Protein AF-A0A8J6YAL8-F1 (afdb_monomer_lite)

pLDDT: mean 87.25, std 8.29, range [51.16, 97.12]

Foldseek 3Di:
DDDDDPVNVVVVVVVVVVVVVVVVVCVCVVCVVVVVLVVVLVVLQVVCCVVVNDPVPDDDDSVVSVVSSVVPPDDWDADPVPRDTDPVDDRD

Sequence (92 aa):
MRQYSNAYVVGFATAVCLVCSIVVSTAAVALRDRQDRNKVLDRQTQVLVVAGLLEEGQKTSPENVEHLFGENIRIRVVNLETGEYDDSVDAA

Structure (mmCIF, N/CA/C/O backbone):
data_AF-A0A8J6YAL8-F1
#
_entry.id   AF-A0A8J6YAL8-F1
#
loop_
_atom_site.group_PDB
_atom_site.id
_atom_site.type_symbol
_atom_site.label_atom_id
_atom_site.label_alt_id
_atom_site.label_comp_id
_atom_site.label_asym_id
_atom_site.label_entity_id
_atom_site.label_seq_id
_atom_site.pdbx_PDB_ins_code
_atom_site.Cartn_x
_atom_site.Cartn_y
_atom_site.Cartn_z
_atom_site.occupancy
_atom_site.B_iso_or_equiv
_atom_site.auth_seq_id
_atom_site.auth_comp_id
_atom_site.auth_asym_id
_atom_site.auth_atom_id
_atom_site.pdbx_PDB_model_num
ATOM 1 N N . MET A 1 1 ? 19.229 14.794 -43.761 1.00 51.16 1 MET A N 1
ATOM 2 C CA . MET A 1 1 ? 18.128 14.244 -42.940 1.00 51.16 1 MET A CA 1
ATOM 3 C C . MET A 1 1 ? 18.063 12.743 -43.185 1.00 51.16 1 MET A C 1
ATOM 5 O O . MET A 1 1 ? 17.803 12.353 -44.314 1.00 51.16 1 MET A O 1
ATOM 9 N N . ARG A 1 2 ? 18.400 11.901 -42.197 1.00 64.44 2 ARG A N 1
ATOM 10 C CA . ARG A 1 2 ? 18.278 10.437 -42.324 1.00 64.44 2 ARG A CA 1
ATOM 11 C C . ARG A 1 2 ? 16.788 10.083 -42.311 1.00 64.44 2 ARG A C 1
ATOM 13 O O . ARG A 1 2 ? 16.155 10.204 -41.270 1.00 64.44 2 ARG A O 1
ATOM 20 N N . GLN A 1 3 ? 16.227 9.710 -43.459 1.00 71.12 3 GLN A N 1
ATOM 21 C CA . GLN A 1 3 ? 14.886 9.130 -43.523 1.00 71.12 3 GLN A CA 1
ATOM 22 C C . GLN A 1 3 ? 14.982 7.695 -43.000 1.00 71.12 3 GLN A C 1
ATOM 24 O O . GLN A 1 3 ? 15.511 6.814 -43.674 1.00 71.12 3 GLN A O 1
ATOM 29 N N . TYR A 1 4 ? 14.550 7.471 -41.760 1.00 71.75 4 TYR A N 1
ATOM 30 C CA . TYR A 1 4 ? 14.399 6.121 -41.230 1.00 71.75 4 TYR A CA 1
ATOM 31 C C . TYR A 1 4 ? 13.229 5.446 -41.949 1.00 71.75 4 TYR A C 1
ATOM 33 O O . TYR A 1 4 ? 12.159 6.034 -42.085 1.00 71.75 4 TYR A O 1
ATOM 41 N N . SER A 1 5 ? 13.441 4.226 -42.440 1.00 84.50 5 SER A N 1
ATOM 42 C CA . SER A 1 5 ? 12.390 3.451 -43.104 1.00 84.50 5 SER A CA 1
ATOM 43 C C . SER A 1 5 ? 11.229 3.183 -42.138 1.00 84.50 5 SER A C 1
ATOM 45 O O . SER A 1 5 ? 11.462 2.885 -40.967 1.00 84.50 5 SER A O 1
ATOM 47 N N . ASN A 1 6 ? 9.980 3.230 -42.612 1.00 87.88 6 ASN A N 1
ATOM 48 C CA . ASN A 1 6 ? 8.795 2.962 -41.783 1.00 87.88 6 ASN A CA 1
ATOM 49 C C . ASN A 1 6 ? 8.879 1.596 -41.071 1.00 87.88 6 ASN A C 1
ATOM 51 O O . ASN A 1 6 ? 8.459 1.467 -39.924 1.00 87.88 6 ASN A O 1
ATOM 55 N N . ALA A 1 7 ? 9.501 0.596 -41.709 1.00 86.62 7 ALA A N 1
ATOM 56 C CA . ALA A 1 7 ? 9.753 -0.714 -41.105 1.00 86.62 7 ALA A CA 1
ATOM 57 C C . ALA A 1 7 ? 10.704 -0.648 -39.895 1.00 86.62 7 ALA A C 1
ATOM 59 O O . ALA A 1 7 ? 10.500 -1.355 -38.910 1.00 86.62 7 ALA A O 1
A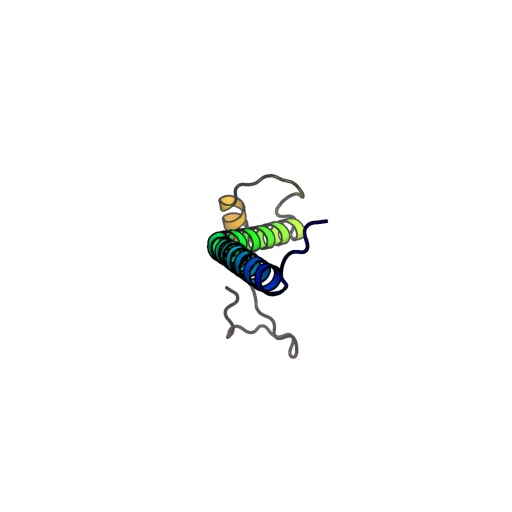TOM 60 N N . TYR A 1 8 ? 11.712 0.231 -39.937 1.00 90.44 8 TYR A N 1
ATOM 61 C CA . TYR A 1 8 ? 12.605 0.465 -38.801 1.00 90.44 8 TYR A CA 1
ATOM 62 C C . TYR A 1 8 ? 11.846 1.084 -37.624 1.00 90.44 8 TYR A C 1
ATOM 64 O O . TYR A 1 8 ? 12.016 0.644 -36.491 1.00 90.44 8 TYR A O 1
ATOM 72 N N . VAL A 1 9 ? 10.973 2.062 -37.891 1.00 92.69 9 VAL A N 1
ATOM 73 C CA . VAL A 1 9 ? 10.176 2.733 -36.851 1.00 92.69 9 VAL A CA 1
ATOM 74 C C . VAL A 1 9 ? 9.242 1.747 -36.151 1.00 92.69 9 VAL A C 1
ATOM 76 O O . VAL A 1 9 ? 9.205 1.718 -34.923 1.00 92.69 9 VAL A O 1
ATOM 79 N N . VAL A 1 10 ? 8.536 0.906 -36.913 1.00 94.00 10 VAL A N 1
ATOM 80 C CA . VAL A 1 10 ? 7.637 -0.112 -36.348 1.00 94.00 10 VAL A CA 1
ATOM 81 C C . VAL A 1 10 ? 8.417 -1.120 -35.502 1.00 94.00 10 VAL A C 1
ATOM 83 O O . VAL A 1 10 ? 8.052 -1.353 -34.353 1.00 94.00 10 VAL A O 1
ATOM 86 N N . GLY A 1 11 ? 9.526 -1.662 -36.016 1.00 95.00 11 GLY A N 1
ATOM 87 C CA . GLY A 1 11 ? 10.344 -2.622 -35.2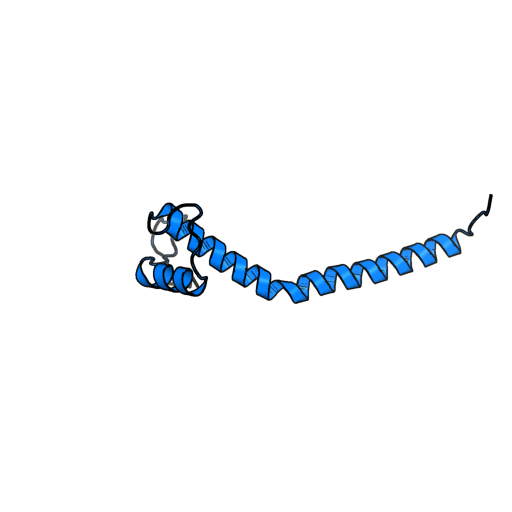68 1.00 95.00 11 GLY A CA 1
ATOM 88 C C . GLY A 1 11 ? 10.941 -2.035 -33.984 1.00 95.00 11 GLY A C 1
ATOM 89 O O . GLY A 1 11 ? 10.910 -2.679 -32.935 1.00 95.00 11 GLY A O 1
ATOM 90 N N . PHE A 1 12 ? 11.429 -0.792 -34.043 1.00 95.44 12 PHE A N 1
ATOM 91 C CA . PHE A 1 12 ? 11.956 -0.086 -32.877 1.00 95.44 12 PHE A CA 1
ATOM 92 C C . PHE A 1 12 ? 10.873 0.148 -31.817 1.00 95.44 12 PHE A C 1
ATOM 94 O O . PHE A 1 12 ? 11.082 -0.169 -30.647 1.00 95.44 12 PHE A O 1
ATOM 101 N N . ALA A 1 13 ? 9.703 0.649 -32.223 1.00 95.00 13 ALA A N 1
ATOM 102 C CA . ALA A 1 13 ? 8.592 0.897 -31.311 1.00 95.00 13 ALA A CA 1
ATOM 103 C C . ALA A 1 13 ? 8.135 -0.394 -30.616 1.00 95.00 13 ALA A C 1
ATOM 105 O O . ALA A 1 13 ? 8.005 -0.412 -29.394 1.00 95.00 13 ALA A O 1
ATOM 106 N N . THR A 1 14 ? 7.972 -1.495 -31.359 1.00 95.69 14 THR A N 1
ATOM 107 C CA . THR A 1 14 ? 7.594 -2.790 -30.776 1.00 95.69 14 THR A CA 1
ATOM 108 C C . THR A 1 14 ? 8.624 -3.280 -29.760 1.00 95.69 14 THR A C 1
ATOM 110 O O . THR A 1 14 ? 8.240 -3.721 -28.678 1.00 95.69 14 THR A O 1
ATOM 113 N N . ALA A 1 15 ? 9.920 -3.166 -30.058 1.00 96.44 15 ALA A N 1
ATOM 114 C CA . ALA A 1 15 ? 10.973 -3.582 -29.135 1.00 96.44 15 ALA A CA 1
ATOM 115 C C . ALA A 1 15 ? 10.944 -2.776 -27.825 1.00 96.44 15 ALA A C 1
ATOM 117 O O . ALA A 1 15 ? 10.978 -3.359 -26.741 1.00 96.44 15 ALA A O 1
ATOM 118 N N . VAL A 1 16 ? 10.816 -1.448 -27.914 1.00 96.88 16 VAL A N 1
ATOM 119 C CA . VAL A 1 16 ? 10.725 -0.577 -26.733 1.00 96.88 16 VAL A CA 1
ATOM 120 C C . VAL A 1 16 ? 9.469 -0.892 -25.921 1.00 96.88 16 VAL A C 1
ATOM 122 O O . VAL A 1 16 ? 9.561 -1.083 -24.710 1.00 96.88 16 VAL A O 1
ATOM 125 N N . CYS A 1 17 ? 8.309 -1.022 -26.571 1.00 95.88 17 CYS A N 1
ATOM 126 C CA . CYS A 1 17 ? 7.056 -1.354 -25.894 1.00 95.88 17 CYS A CA 1
ATOM 127 C C . CYS A 1 17 ? 7.135 -2.694 -25.155 1.00 95.88 17 CYS A C 1
ATOM 129 O O . CYS A 1 17 ? 6.693 -2.783 -24.008 1.00 95.88 17 CYS A O 1
ATOM 131 N N . LEU A 1 18 ? 7.731 -3.719 -25.771 1.00 96.44 18 LEU A N 1
ATOM 132 C CA . LEU A 1 18 ? 7.901 -5.025 -25.137 1.00 96.44 18 LEU A CA 1
ATOM 133 C C . LEU A 1 18 ? 8.784 -4.929 -23.892 1.00 96.44 18 LEU A C 1
ATOM 135 O O . LEU A 1 18 ? 8.363 -5.362 -22.820 1.00 96.44 18 LEU A O 1
ATOM 139 N N . VAL A 1 19 ? 9.954 -4.297 -23.994 1.00 97.12 19 VAL A N 1
ATOM 140 C CA . VAL A 1 19 ? 10.864 -4.133 -22.850 1.00 97.12 19 VAL A CA 1
ATOM 141 C C . VAL A 1 19 ? 10.194 -3.349 -21.722 1.00 97.12 19 VAL A C 1
ATOM 143 O O . VAL A 1 19 ? 10.201 -3.795 -20.574 1.00 97.12 19 VAL A O 1
ATOM 146 N N . CYS A 1 20 ? 9.555 -2.220 -22.034 1.00 94.81 20 CYS A N 1
ATOM 147 C CA . CYS A 1 20 ? 8.863 -1.409 -21.035 1.00 94.81 20 CYS A CA 1
ATOM 148 C C . CYS A 1 20 ? 7.730 -2.186 -20.344 1.00 94.81 20 CYS A C 1
ATOM 150 O O . CYS A 1 20 ? 7.599 -2.104 -19.124 1.00 94.81 20 CYS A O 1
ATOM 152 N N . SER A 1 21 ? 6.945 -2.973 -21.089 1.00 95.88 21 SER A N 1
ATOM 153 C CA . SER A 1 21 ? 5.844 -3.765 -20.518 1.00 95.88 21 SER A CA 1
ATOM 154 C C . SER A 1 21 ? 6.330 -4.833 -19.532 1.00 95.88 21 SER A C 1
ATOM 156 O O . SER A 1 21 ? 5.734 -5.010 -18.467 1.00 95.88 21 SER A O 1
ATOM 158 N N . ILE A 1 22 ? 7.451 -5.496 -19.837 1.00 95.50 22 ILE A N 1
ATOM 159 C CA . ILE A 1 22 ? 8.064 -6.496 -18.957 1.00 95.50 22 ILE A CA 1
ATOM 160 C C . ILE A 1 22 ? 8.562 -5.829 -17.674 1.00 95.50 22 ILE A C 1
ATOM 162 O O . ILE A 1 22 ? 8.276 -6.314 -16.581 1.00 95.50 22 ILE A O 1
ATOM 166 N N . VAL A 1 23 ? 9.259 -4.694 -17.779 1.00 95.50 23 VAL A N 1
ATOM 167 C CA . VAL A 1 23 ? 9.805 -3.985 -16.608 1.00 95.50 23 VAL A CA 1
ATOM 168 C C . VAL A 1 23 ? 8.692 -3.488 -15.681 1.00 95.50 23 VAL A C 1
ATOM 170 O O . VAL A 1 23 ? 8.752 -3.701 -14.473 1.00 95.50 23 VAL A O 1
ATOM 173 N N . VAL A 1 24 ? 7.647 -2.860 -16.229 1.00 93.19 24 VAL A N 1
ATOM 174 C CA . VAL A 1 24 ? 6.538 -2.330 -15.418 1.00 93.19 24 VAL A CA 1
ATOM 175 C C . VAL A 1 24 ? 5.743 -3.460 -14.761 1.00 93.19 24 VAL A C 1
ATOM 177 O O . VAL A 1 24 ? 5.445 -3.384 -13.569 1.00 93.19 24 VAL A O 1
ATOM 180 N N . SER A 1 25 ? 5.431 -4.528 -15.502 1.00 94.12 25 SER A N 1
ATOM 181 C CA . SER A 1 25 ? 4.680 -5.663 -14.948 1.00 94.12 25 SER A CA 1
ATOM 182 C C . SER A 1 25 ? 5.460 -6.405 -13.859 1.00 94.12 25 SER A C 1
ATOM 184 O O . SER A 1 25 ? 4.895 -6.717 -12.811 1.00 94.12 25 SER A O 1
ATOM 186 N N . THR A 1 26 ? 6.763 -6.630 -14.049 1.00 93.69 26 THR A N 1
ATOM 187 C CA . THR A 1 26 ? 7.608 -7.281 -13.032 1.00 93.69 26 THR A CA 1
ATOM 188 C C . THR A 1 26 ? 7.739 -6.443 -11.765 1.00 93.69 26 THR A C 1
ATOM 190 O O . THR A 1 26 ? 7.571 -6.984 -10.673 1.00 93.69 26 THR A O 1
ATOM 193 N N . ALA A 1 27 ? 7.961 -5.130 -11.881 1.00 90.44 27 ALA A N 1
ATOM 194 C CA . ALA A 1 27 ? 8.003 -4.236 -10.723 1.00 90.44 27 ALA A CA 1
ATOM 195 C C . ALA A 1 27 ? 6.679 -4.243 -9.938 1.00 90.44 27 ALA A C 1
ATOM 197 O O . ALA A 1 27 ? 6.689 -4.302 -8.708 1.00 90.44 27 ALA A O 1
ATOM 198 N N . ALA A 1 28 ? 5.542 -4.235 -10.640 1.00 88.06 28 ALA A N 1
ATOM 199 C CA . ALA A 1 28 ? 4.224 -4.258 -10.013 1.00 88.06 28 ALA A CA 1
ATOM 200 C C . ALA A 1 28 ? 3.988 -5.531 -9.186 1.00 88.06 28 ALA A C 1
ATOM 202 O O . ALA A 1 28 ? 3.485 -5.444 -8.070 1.00 88.06 28 ALA A O 1
ATOM 203 N N . VAL A 1 29 ? 4.374 -6.703 -9.700 1.00 89.31 29 VAL A N 1
ATOM 204 C CA . VAL A 1 29 ? 4.176 -7.979 -8.994 1.00 89.31 29 VAL A CA 1
ATOM 205 C C . VAL A 1 29 ? 5.191 -8.155 -7.864 1.00 89.31 29 VAL A C 1
ATOM 207 O O . VAL A 1 29 ? 4.803 -8.498 -6.753 1.00 89.31 29 VAL A O 1
ATOM 210 N N . ALA A 1 30 ? 6.473 -7.865 -8.102 1.00 91.12 30 ALA A N 1
ATOM 211 C CA . ALA A 1 30 ? 7.531 -8.084 -7.113 1.00 91.12 30 ALA A CA 1
ATOM 212 C C . ALA A 1 30 ? 7.382 -7.211 -5.854 1.00 91.12 30 ALA A C 1
ATOM 214 O O . ALA A 1 30 ? 7.797 -7.609 -4.766 1.00 91.12 30 ALA A O 1
ATOM 215 N N . LEU A 1 31 ? 6.809 -6.010 -5.988 1.00 90.62 31 LEU A N 1
ATOM 216 C CA . LEU A 1 31 ? 6.584 -5.109 -4.856 1.00 90.62 31 LEU A CA 1
ATOM 217 C C . LEU A 1 31 ? 5.187 -5.250 -4.244 1.00 90.62 31 LEU A C 1
ATOM 219 O O . LEU A 1 31 ? 4.945 -4.639 -3.201 1.00 90.62 31 LEU A O 1
ATOM 223 N N . ARG A 1 32 ? 4.282 -6.026 -4.852 1.00 88.75 32 ARG A N 1
ATOM 224 C CA . ARG A 1 32 ? 2.878 -6.115 -4.433 1.00 88.75 32 ARG A CA 1
ATOM 225 C C . ARG A 1 32 ? 2.741 -6.504 -2.967 1.00 88.75 32 ARG A C 1
ATOM 227 O O . ARG A 1 32 ? 2.132 -5.761 -2.207 1.00 88.75 32 ARG A O 1
ATOM 234 N N . ASP A 1 33 ? 3.404 -7.580 -2.552 1.00 89.00 33 ASP A N 1
ATOM 235 C CA . ASP A 1 33 ? 3.305 -8.084 -1.177 1.00 89.00 33 ASP A CA 1
ATOM 236 C C . ASP A 1 33 ? 3.783 -7.051 -0.147 1.00 89.00 33 ASP A C 1
ATOM 238 O O . ASP A 1 33 ? 3.189 -6.880 0.917 1.00 89.00 33 ASP A O 1
ATOM 242 N N . ARG A 1 34 ? 4.849 -6.306 -0.471 1.00 89.44 34 ARG A N 1
ATOM 243 C CA . ARG A 1 34 ? 5.350 -5.231 0.398 1.00 89.44 34 ARG A CA 1
ATOM 244 C C . ARG A 1 34 ? 4.393 -4.048 0.454 1.00 89.44 34 ARG A C 1
ATOM 246 O O . ARG A 1 34 ? 4.191 -3.485 1.526 1.00 89.44 34 ARG A O 1
ATOM 253 N N . GLN A 1 35 ? 3.815 -3.668 -0.680 1.00 87.25 35 GLN A N 1
ATOM 254 C CA . GLN A 1 35 ? 2.826 -2.597 -0.731 1.00 87.25 35 GLN A CA 1
ATOM 255 C C . GLN A 1 35 ? 1.571 -2.969 0.056 1.00 87.25 35 GLN A C 1
ATOM 257 O O . GLN A 1 35 ? 1.064 -2.134 0.793 1.00 87.25 35 GLN A O 1
ATOM 262 N N . ASP A 1 36 ? 1.090 -4.204 -0.065 1.00 91.31 36 ASP A N 1
ATOM 263 C CA . ASP A 1 36 ? -0.125 -4.651 0.613 1.00 91.31 36 ASP A CA 1
ATOM 264 C C . ASP A 1 36 ? 0.075 -4.713 2.134 1.00 91.31 36 ASP A C 1
ATOM 266 O O . ASP A 1 36 ? -0.752 -4.181 2.873 1.00 91.31 36 ASP A O 1
ATOM 270 N N . ARG A 1 37 ? 1.230 -5.195 2.610 1.00 89.25 37 ARG A N 1
ATOM 271 C CA . ARG A 1 37 ? 1.593 -5.109 4.037 1.00 89.25 37 ARG A CA 1
ATOM 272 C C . ARG A 1 37 ? 1.669 -3.671 4.548 1.00 89.25 37 ARG A C 1
ATOM 274 O O . ARG A 1 37 ? 1.105 -3.361 5.592 1.00 89.25 37 ARG A O 1
ATOM 281 N N . ASN A 1 38 ? 2.326 -2.781 3.806 1.00 89.69 38 ASN A N 1
ATOM 282 C CA . ASN A 1 38 ? 2.434 -1.378 4.208 1.00 89.69 38 ASN A CA 1
ATOM 283 C C . ASN A 1 38 ? 1.069 -0.675 4.215 1.00 89.69 38 ASN A C 1
ATOM 285 O O . ASN A 1 38 ? 0.830 0.150 5.087 1.00 89.69 38 ASN A O 1
ATOM 289 N N . LYS A 1 39 ? 0.159 -1.017 3.291 1.00 90.69 39 LYS A N 1
ATOM 290 C CA . LYS A 1 39 ? -1.220 -0.499 3.290 1.00 90.69 39 LYS A CA 1
ATOM 291 C C . LYS A 1 39 ? -1.995 -0.945 4.528 1.00 90.69 39 LYS A C 1
ATOM 293 O O . LYS A 1 39 ? -2.759 -0.154 5.067 1.00 90.69 39 LYS A O 1
ATOM 298 N N . VAL A 1 40 ? -1.837 -2.197 4.961 1.00 90.81 40 VAL A N 1
ATOM 299 C CA . VAL A 1 40 ? -2.492 -2.696 6.183 1.00 90.81 40 VAL A CA 1
ATOM 300 C C . VAL A 1 40 ? -1.963 -1.956 7.409 1.00 90.81 40 VAL A C 1
ATOM 302 O O . VAL A 1 40 ? -2.758 -1.426 8.179 1.00 90.81 40 VAL A O 1
ATOM 305 N N . LEU A 1 41 ? -0.640 -1.841 7.537 1.00 90.81 41 LEU A N 1
ATOM 306 C CA . LEU A 1 41 ? -0.001 -1.103 8.629 1.00 90.81 41 LEU A CA 1
ATOM 307 C C . LEU A 1 41 ? -0.423 0.368 8.668 1.00 90.81 41 LEU A C 1
ATOM 309 O O . LEU A 1 41 ? -0.715 0.899 9.737 1.00 90.81 41 LEU A O 1
ATOM 313 N N . ASP A 1 42 ? -0.491 1.022 7.509 1.00 90.94 42 ASP A N 1
ATOM 314 C CA . ASP A 1 42 ? -0.950 2.406 7.396 1.00 90.94 42 ASP A CA 1
ATOM 315 C C . ASP A 1 42 ? -2.404 2.547 7.867 1.00 90.94 42 ASP A C 1
ATOM 317 O O . ASP A 1 42 ? -2.701 3.379 8.720 1.00 90.94 42 ASP A O 1
ATOM 321 N N . ARG A 1 43 ? -3.303 1.658 7.420 1.00 90.69 43 ARG A N 1
ATOM 322 C CA . ARG A 1 43 ? -4.700 1.643 7.885 1.00 90.69 43 ARG A CA 1
ATOM 323 C C . ARG A 1 43 ? -4.801 1.463 9.396 1.00 90.69 43 ARG A C 1
ATOM 325 O O . ARG A 1 43 ? -5.536 2.206 10.037 1.00 90.69 43 ARG A O 1
ATOM 332 N N . GLN A 1 44 ? -4.073 0.505 9.966 1.00 91.31 44 GLN A N 1
ATOM 333 C CA . GLN A 1 44 ? -4.073 0.266 11.411 1.00 91.31 44 GLN A CA 1
ATOM 334 C C . GLN A 1 44 ? -3.537 1.478 12.179 1.00 91.31 44 GLN A C 1
ATOM 336 O O . GLN A 1 44 ? -4.156 1.904 13.150 1.00 91.31 44 GLN A O 1
ATOM 341 N N . THR A 1 45 ? -2.448 2.084 11.699 1.00 90.50 45 THR A N 1
ATOM 342 C CA . THR A 1 45 ? -1.875 3.309 12.275 1.00 90.50 45 THR A CA 1
ATOM 343 C C . THR A 1 45 ? -2.907 4.430 12.284 1.00 90.50 45 THR A C 1
ATOM 345 O O . THR A 1 45 ? -3.141 5.036 13.324 1.00 90.50 45 THR A O 1
ATOM 348 N N . GLN A 1 46 ? -3.583 4.667 11.160 1.00 90.81 46 GLN A N 1
ATOM 349 C CA . GLN A 1 46 ? -4.572 5.737 11.060 1.00 90.81 46 GLN A CA 1
ATOM 350 C C . GLN A 1 46 ? -5.805 5.484 11.929 1.00 90.81 46 GLN A C 1
ATOM 352 O O . GLN A 1 46 ? -6.322 6.419 12.536 1.00 90.81 46 GLN A O 1
ATOM 357 N N . VAL A 1 47 ? -6.252 4.232 12.058 1.00 90.88 47 VAL A N 1
ATOM 358 C CA . VAL A 1 47 ? -7.321 3.883 13.006 1.00 90.88 47 VAL A CA 1
ATOM 359 C C . VAL A 1 47 ? -6.894 4.187 14.444 1.00 90.88 47 VAL A C 1
ATOM 361 O O . VAL A 1 47 ? -7.676 4.775 15.187 1.00 90.88 47 VAL A O 1
ATOM 364 N N . LEU A 1 48 ? -5.659 3.847 14.833 1.00 89.81 48 LEU A N 1
ATOM 365 C CA . LEU A 1 48 ? -5.132 4.158 16.167 1.00 89.81 48 LEU A CA 1
ATOM 366 C C . LEU A 1 48 ? -5.016 5.667 16.408 1.00 89.81 48 LEU A C 1
ATOM 368 O O . LEU A 1 48 ? -5.366 6.130 17.492 1.00 89.81 48 LEU A O 1
ATOM 372 N N . VAL A 1 49 ? -4.580 6.434 15.406 1.00 91.19 49 VAL A N 1
ATOM 373 C CA . VAL A 1 49 ? -4.496 7.900 15.481 1.00 91.19 49 VAL A CA 1
ATOM 374 C C . VAL A 1 49 ? -5.877 8.515 15.704 1.00 91.19 49 VAL A C 1
ATOM 376 O O . VAL A 1 49 ? -6.067 9.288 16.639 1.00 91.19 49 VAL A O 1
ATOM 379 N N . VAL A 1 50 ? -6.872 8.125 14.902 1.00 89.88 50 VAL A N 1
ATOM 380 C CA . VAL A 1 50 ? -8.248 8.640 15.030 1.00 89.88 50 VAL A CA 1
ATOM 381 C C . VAL A 1 50 ? -8.897 8.204 16.348 1.00 89.88 50 VAL A C 1
ATOM 383 O O . VAL A 1 50 ? -9.676 8.958 16.928 1.00 89.88 50 VAL A O 1
ATOM 386 N N . ALA A 1 51 ? -8.558 7.017 16.855 1.00 88.88 51 ALA A N 1
ATOM 387 C CA . ALA A 1 51 ? -8.993 6.546 18.169 1.00 88.88 51 ALA A CA 1
ATOM 388 C C . ALA A 1 51 ? -8.278 7.250 19.344 1.00 88.88 51 ALA A C 1
ATOM 390 O O . ALA A 1 51 ? -8.636 7.010 20.496 1.00 88.88 51 ALA A O 1
ATOM 391 N N . GLY A 1 52 ? -7.277 8.101 19.079 1.00 88.19 52 GLY A N 1
ATOM 392 C CA . GLY A 1 52 ? -6.476 8.779 20.103 1.00 88.19 52 GLY A CA 1
ATOM 393 C C . GLY A 1 52 ? -5.487 7.862 20.830 1.00 88.19 52 GLY A C 1
ATOM 394 O O . GLY A 1 52 ? -4.998 8.211 21.901 1.00 88.19 52 GLY A O 1
ATOM 395 N N . LEU A 1 53 ? -5.207 6.683 20.268 1.00 86.44 53 LEU A N 1
ATOM 396 C CA . LEU A 1 53 ? -4.273 5.687 20.806 1.00 86.44 53 LEU A CA 1
ATOM 397 C C . LEU A 1 53 ? -2.837 5.882 20.292 1.00 86.44 53 LEU A C 1
ATOM 399 O O . LEU A 1 53 ? -1.909 5.258 20.804 1.00 86.44 53 LEU A O 1
ATOM 403 N N . LEU A 1 54 ? -2.652 6.738 19.285 1.00 87.19 54 LEU A N 1
ATOM 404 C CA . LEU A 1 54 ? -1.355 7.147 18.756 1.00 87.19 54 LEU A CA 1
ATOM 405 C C . LEU A 1 54 ? -1.395 8.642 18.419 1.00 87.19 54 LEU A C 1
ATOM 407 O O . LEU A 1 54 ? -2.389 9.121 17.876 1.00 87.19 54 LEU A O 1
ATOM 411 N N . GLU A 1 55 ? -0.330 9.386 18.708 1.00 84.94 55 GLU A N 1
ATOM 412 C CA . GLU A 1 55 ? -0.252 10.793 18.302 1.00 84.94 55 GLU A CA 1
ATOM 413 C C . GLU A 1 55 ? 0.121 10.924 16.816 1.00 84.94 55 GLU A C 1
ATOM 415 O O . GLU A 1 55 ? 0.920 10.149 16.277 1.00 84.94 55 GLU A O 1
ATOM 420 N N . GLU A 1 56 ? -0.429 11.936 16.139 1.00 80.31 56 GLU A N 1
ATOM 421 C CA . GLU A 1 56 ? -0.085 12.235 14.747 1.00 80.31 56 GLU A CA 1
ATOM 422 C C . GLU A 1 56 ? 1.423 12.494 14.597 1.00 80.31 56 GLU A C 1
ATOM 424 O O . GLU A 1 56 ? 2.002 13.375 15.231 1.00 80.31 56 GLU A O 1
ATOM 429 N N . GLY A 1 57 ? 2.082 11.715 13.736 1.00 76.38 57 GLY A N 1
ATOM 430 C CA . GLY A 1 57 ? 3.523 11.830 13.497 1.00 76.38 57 GLY A CA 1
ATOM 431 C C . GLY A 1 57 ? 4.410 11.137 14.538 1.00 76.38 57 GLY A C 1
ATOM 432 O O . GLY A 1 57 ? 5.638 11.159 14.392 1.00 76.38 57 GLY A O 1
ATOM 433 N N . GLN A 1 58 ? 3.830 10.471 15.544 1.00 80.44 58 GLN A N 1
ATOM 434 C CA . GLN A 1 58 ? 4.581 9.620 16.460 1.00 80.44 58 GLN A CA 1
ATOM 435 C C . GLN A 1 58 ? 5.176 8.432 15.697 1.00 80.44 58 GLN A C 1
ATOM 437 O O . GLN A 1 58 ? 4.473 7.598 15.127 1.00 80.44 58 GLN A O 1
ATOM 442 N N . LYS A 1 59 ? 6.508 8.335 15.691 1.00 74.44 59 LYS A N 1
ATOM 443 C CA . LYS A 1 59 ? 7.204 7.195 15.089 1.00 74.44 59 LYS A CA 1
ATOM 444 C C . LYS A 1 59 ? 7.135 6.011 16.043 1.00 74.44 59 LYS A C 1
ATOM 446 O O . LYS A 1 59 ? 7.738 6.049 17.111 1.00 74.44 59 LYS A O 1
ATOM 451 N N . THR A 1 60 ? 6.439 4.960 15.635 1.00 80.12 60 THR A N 1
ATOM 452 C CA . THR A 1 60 ? 6.328 3.703 16.380 1.00 80.12 60 THR A CA 1
ATOM 453 C C . THR A 1 60 ? 6.720 2.536 15.466 1.00 80.12 60 THR A C 1
ATOM 455 O O . THR A 1 60 ? 6.607 2.645 14.243 1.00 80.12 60 THR A O 1
ATOM 458 N N . SER A 1 61 ? 7.248 1.446 16.034 1.00 86.69 61 SER A N 1
ATOM 459 C CA . SER A 1 61 ? 7.601 0.252 15.245 1.00 86.69 61 SER A CA 1
ATOM 460 C C . SER A 1 61 ? 6.339 -0.383 14.643 1.00 86.69 61 SER A C 1
ATOM 462 O O . SER A 1 61 ? 5.321 -0.413 15.339 1.00 86.69 61 SER A O 1
ATOM 464 N N . PRO A 1 62 ? 6.379 -0.950 13.421 1.00 85.25 62 PRO A N 1
ATOM 465 C CA .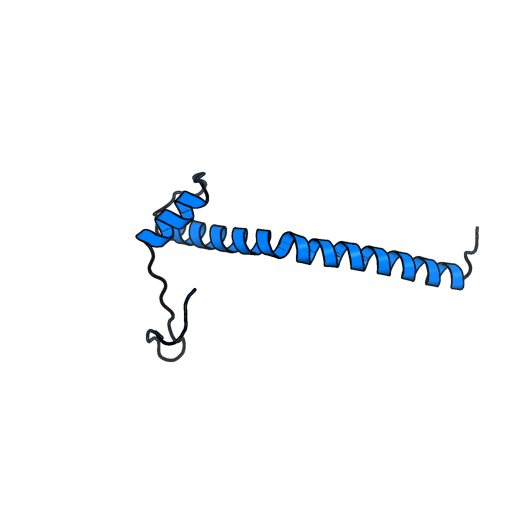 PRO A 1 62 ? 5.266 -1.718 12.861 1.00 85.25 62 PRO A CA 1
ATOM 466 C C . PRO A 1 62 ? 4.699 -2.774 13.818 1.00 85.25 62 PRO A C 1
ATOM 468 O O . PRO A 1 62 ? 3.486 -2.903 13.928 1.00 85.25 62 PRO A O 1
ATOM 471 N N . GLU A 1 63 ? 5.559 -3.463 14.577 1.00 87.50 63 GLU A N 1
ATOM 472 C CA . GLU A 1 63 ? 5.111 -4.478 15.543 1.00 87.50 63 GLU A CA 1
ATOM 473 C C . GLU A 1 63 ? 4.255 -3.872 16.663 1.00 87.50 63 GLU A C 1
ATOM 475 O O . GLU A 1 63 ? 3.297 -4.482 17.124 1.00 87.50 63 GLU A O 1
ATOM 480 N N . ASN A 1 64 ? 4.577 -2.648 17.086 1.00 87.81 64 ASN A N 1
ATOM 481 C CA . ASN A 1 64 ? 3.839 -1.958 18.137 1.00 87.81 64 ASN A CA 1
ATOM 482 C C . ASN A 1 64 ? 2.486 -1.434 17.627 1.00 87.81 64 ASN A C 1
ATOM 484 O O . ASN A 1 64 ? 1.518 -1.429 18.380 1.00 87.81 64 ASN A O 1
ATOM 488 N N . VAL A 1 65 ? 2.389 -1.043 16.348 1.00 87.81 65 VAL A N 1
ATOM 489 C CA . VAL A 1 65 ? 1.098 -0.718 15.708 1.00 87.81 65 VAL A CA 1
AT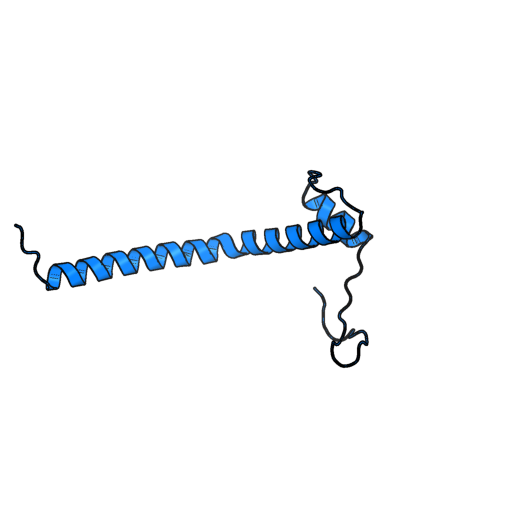OM 490 C C . VAL A 1 65 ? 0.193 -1.944 15.700 1.00 87.81 65 VAL A 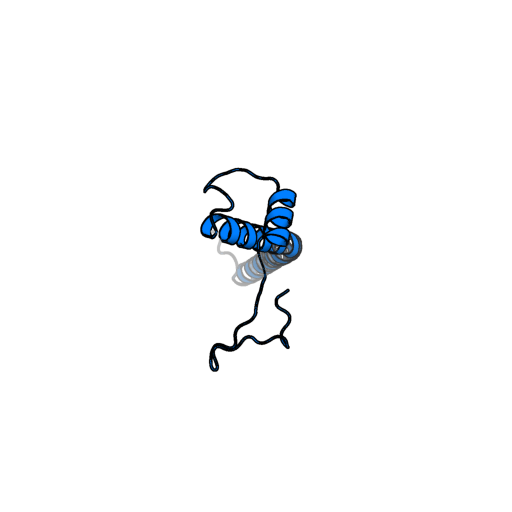C 1
ATOM 492 O O . VAL A 1 65 ? -0.947 -1.861 16.151 1.00 87.81 65 VAL A O 1
ATOM 495 N N . GLU A 1 66 ? 0.703 -3.079 15.217 1.00 89.31 66 GLU A N 1
ATOM 496 C CA . GLU A 1 66 ? -0.057 -4.332 15.150 1.00 89.31 66 GLU A CA 1
ATOM 497 C C . GLU A 1 66 ? -0.514 -4.781 16.547 1.00 89.31 66 GLU A C 1
ATOM 499 O O . GLU A 1 66 ? -1.670 -5.169 16.725 1.00 89.31 66 GLU A O 1
ATOM 504 N N . HIS A 1 67 ? 0.358 -4.662 17.554 1.00 89.75 67 HIS A N 1
ATOM 505 C CA . HIS A 1 67 ? 0.043 -4.996 18.944 1.00 89.75 67 HIS A CA 1
ATOM 506 C C . HIS A 1 67 ? -1.048 -4.084 19.524 1.00 89.75 67 HIS A C 1
ATOM 508 O O . HIS A 1 67 ? -2.081 -4.580 19.980 1.00 89.75 67 HIS A O 1
ATOM 514 N N . LEU A 1 68 ? -0.878 -2.760 19.449 1.00 87.81 68 LEU A N 1
ATOM 515 C CA . LEU A 1 68 ? -1.867 -1.802 19.958 1.00 87.81 68 LEU A CA 1
ATOM 516 C C . LEU A 1 68 ? -3.221 -1.953 19.263 1.00 87.81 68 LEU A C 1
ATOM 518 O O . LEU A 1 68 ? -4.260 -1.874 19.923 1.00 87.81 68 LEU A O 1
ATOM 522 N N . PHE A 1 69 ? -3.215 -2.191 17.951 1.00 89.31 69 PHE A N 1
ATOM 523 C CA . PHE A 1 69 ? -4.428 -2.433 17.182 1.00 89.31 69 PHE A CA 1
ATOM 524 C C . PHE A 1 69 ? -5.126 -3.718 17.643 1.00 89.31 69 PHE A C 1
ATOM 526 O O . PHE A 1 69 ? -6.323 -3.688 17.916 1.00 89.31 69 PHE A O 1
ATOM 533 N N . GLY A 1 70 ? -4.390 -4.822 17.801 1.00 88.31 70 GLY A N 1
ATOM 534 C CA . GLY A 1 70 ? -4.952 -6.102 18.239 1.00 88.31 70 GLY A CA 1
ATOM 535 C C . GLY A 1 70 ? -5.525 -6.090 19.661 1.00 88.31 70 GLY A C 1
ATOM 536 O O . GLY A 1 70 ? -6.512 -6.774 19.927 1.00 88.31 70 GLY A O 1
ATOM 537 N N . GLU A 1 71 ? -4.944 -5.310 20.575 1.00 89.44 71 GLU A N 1
ATOM 538 C CA . GLU A 1 71 ? -5.433 -5.221 21.958 1.00 89.44 71 GLU A CA 1
ATOM 539 C C . GLU A 1 71 ? -6.624 -4.275 22.126 1.00 89.44 71 GLU A C 1
ATOM 541 O O . GLU A 1 71 ? -7.526 -4.552 22.920 1.00 89.44 71 GLU A O 1
ATOM 546 N N . ASN A 1 72 ? -6.636 -3.158 21.394 1.00 88.00 72 ASN A N 1
ATOM 547 C CA . ASN A 1 72 ? -7.562 -2.057 21.667 1.00 88.00 72 ASN A CA 1
ATOM 548 C C . ASN A 1 72 ? -8.693 -1.929 20.638 1.00 88.00 72 ASN A C 1
ATOM 550 O O . ASN A 1 72 ? -9.685 -1.255 20.917 1.00 88.00 72 ASN A O 1
ATOM 554 N N . ILE A 1 73 ? -8.587 -2.568 19.468 1.00 88.44 73 ILE A N 1
ATOM 555 C CA . ILE A 1 73 ? -9.563 -2.440 18.380 1.00 88.44 73 ILE A CA 1
ATOM 556 C C . ILE A 1 73 ? -10.265 -3.776 18.128 1.00 88.44 73 ILE A C 1
ATOM 558 O O . ILE A 1 73 ? -9.640 -4.823 17.989 1.00 88.44 73 ILE A O 1
ATOM 562 N N . ARG A 1 74 ? -11.599 -3.741 18.019 1.00 87.44 74 ARG A N 1
ATOM 563 C CA . ARG A 1 74 ? -12.408 -4.881 17.563 1.00 87.44 74 ARG A CA 1
ATOM 564 C C . ARG A 1 74 ? -13.033 -4.560 16.216 1.00 87.44 74 ARG A C 1
ATOM 566 O O . ARG A 1 74 ? -13.849 -3.646 16.122 1.00 87.44 74 ARG A O 1
ATOM 573 N N . ILE A 1 75 ? -12.675 -5.331 15.196 1.00 87.81 75 ILE A N 1
ATOM 574 C CA . ILE A 1 75 ? -13.254 -5.200 13.858 1.00 87.81 75 ILE A CA 1
ATOM 575 C C . ILE A 1 75 ? -14.646 -5.843 13.860 1.00 87.81 75 ILE A C 1
ATOM 577 O O . ILE A 1 75 ? -14.834 -6.933 14.401 1.00 87.81 75 ILE A O 1
ATOM 581 N N . ARG A 1 76 ? -15.630 -5.154 13.281 1.00 87.81 76 ARG A N 1
ATOM 582 C CA . ARG A 1 76 ? -16.997 -5.649 13.091 1.00 87.81 76 ARG A CA 1
ATOM 583 C C . ARG A 1 76 ? -17.466 -5.301 11.687 1.00 87.81 76 ARG A C 1
ATOM 585 O O . ARG A 1 76 ? -17.260 -4.172 11.244 1.00 87.81 76 ARG A O 1
ATOM 592 N N . VAL A 1 77 ? -18.104 -6.252 11.013 1.00 88.62 77 VAL A N 1
ATOM 593 C CA . VAL A 1 77 ? -18.771 -6.009 9.731 1.00 88.62 77 VAL A CA 1
ATOM 594 C C . VAL A 1 77 ? -20.201 -5.570 10.014 1.00 88.62 77 VAL A C 1
ATOM 596 O O . VAL A 1 77 ? -20.876 -6.149 10.863 1.00 88.62 77 VAL A O 1
ATOM 599 N N . VAL A 1 78 ? -20.649 -4.523 9.330 1.00 89.31 78 VAL A N 1
ATOM 600 C CA . VAL A 1 78 ? -22.016 -4.007 9.431 1.00 89.31 78 VAL A CA 1
ATOM 601 C C . VAL A 1 78 ? -22.657 -4.103 8.057 1.00 89.31 78 VAL A C 1
ATOM 603 O O . VAL A 1 78 ? -22.083 -3.640 7.068 1.00 89.31 78 VAL A O 1
ATOM 606 N N . ASN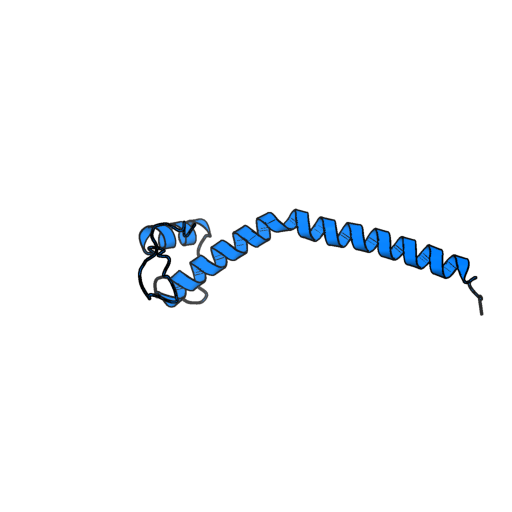 A 1 79 ? -23.849 -4.686 7.997 1.00 89.56 79 ASN A N 1
ATOM 607 C CA . ASN A 1 79 ? -24.662 -4.667 6.794 1.00 89.56 79 ASN A CA 1
ATOM 608 C C . ASN A 1 79 ? -25.210 -3.245 6.589 1.00 89.56 79 ASN A C 1
ATOM 610 O O . ASN A 1 79 ? -25.887 -2.695 7.453 1.00 89.56 79 ASN A O 1
ATOM 614 N N . LEU A 1 80 ? -24.905 -2.633 5.443 1.00 88.56 80 LEU A N 1
ATOM 615 C CA . LEU A 1 80 ? -25.261 -1.237 5.162 1.00 88.56 80 LEU A CA 1
ATOM 616 C C . LEU A 1 80 ? -26.764 -1.022 4.907 1.00 88.56 80 LEU A C 1
ATOM 618 O O . LEU A 1 80 ? -27.229 0.111 5.000 1.00 88.56 80 LEU A O 1
ATOM 622 N N . GLU A 1 81 ? -27.513 -2.077 4.580 1.00 89.62 81 GLU A N 1
ATOM 623 C CA . GLU A 1 81 ? -28.959 -2.019 4.343 1.00 89.62 81 GLU A CA 1
ATOM 624 C C . GLU A 1 81 ? -29.754 -2.196 5.639 1.00 89.62 81 GLU A C 1
ATOM 626 O O . GLU A 1 81 ? -30.722 -1.471 5.868 1.00 89.62 81 GLU A O 1
ATOM 631 N N . THR A 1 82 ? -29.354 -3.142 6.497 1.00 88.56 82 THR A N 1
ATOM 632 C CA . THR A 1 82 ? -30.067 -3.432 7.755 1.00 88.56 82 THR A CA 1
ATOM 633 C C . THR A 1 82 ? -29.506 -2.674 8.956 1.00 88.56 82 THR A C 1
ATOM 635 O O . THR A 1 82 ? -30.213 -2.482 9.942 1.00 88.56 82 THR A O 1
ATOM 638 N N . GLY A 1 83 ? -28.249 -2.226 8.890 1.00 87.12 83 GLY A N 1
ATOM 639 C CA . GLY A 1 83 ? -27.531 -1.609 10.008 1.00 87.12 83 GLY A CA 1
ATOM 640 C C . GLY A 1 83 ? -27.111 -2.598 11.100 1.00 87.12 83 GLY A C 1
ATOM 641 O O . GLY A 1 83 ? -26.571 -2.181 12.125 1.00 87.12 83 GLY A O 1
ATOM 642 N N . GLU A 1 84 ? -27.358 -3.893 10.901 1.00 89.19 84 GLU A N 1
ATOM 643 C CA . GLU A 1 84 ? -27.012 -4.946 11.852 1.00 89.19 84 GLU A CA 1
ATOM 644 C C . GLU A 1 84 ? -25.589 -5.461 11.621 1.00 89.19 84 GLU A C 1
ATOM 646 O O . GLU A 1 84 ? -25.036 -5.370 10.521 1.00 89.19 84 GLU A O 1
ATOM 651 N N . TYR A 1 85 ? -24.991 -6.010 12.678 1.00 87.56 85 TYR A N 1
ATOM 652 C CA . TYR A 1 85 ? -23.705 -6.686 12.566 1.00 87.56 85 TYR A CA 1
ATOM 653 C C . TYR A 1 85 ? -23.863 -7.989 11.787 1.00 87.56 85 TYR A C 1
ATOM 655 O O . TYR A 1 85 ? -24.763 -8.780 12.067 1.00 87.56 85 TYR A O 1
ATOM 663 N N . ASP A 1 86 ? -22.964 -8.211 10.834 1.00 86.12 86 ASP A N 1
ATOM 664 C CA . ASP A 1 86 ? -22.902 -9.443 10.058 1.00 86.12 86 ASP A CA 1
ATOM 665 C C . ASP A 1 86 ? -21.704 -10.274 10.524 1.00 86.12 86 ASP A C 1
ATOM 667 O O . ASP A 1 86 ? -20.565 -10.036 10.128 1.00 86.12 86 ASP A O 1
ATOM 671 N N . ASP A 1 87 ? -21.964 -11.245 11.399 1.00 80.38 87 ASP A N 1
ATOM 672 C CA . ASP A 1 87 ? -20.938 -12.167 11.896 1.00 80.38 87 ASP A CA 1
ATOM 673 C C . ASP A 1 87 ? -20.643 -13.315 10.899 1.00 80.38 87 ASP A C 1
ATOM 675 O O . ASP A 1 87 ? -19.805 -14.173 11.179 1.00 80.38 87 ASP A O 1
ATOM 679 N N . SER A 1 88 ? -21.329 -13.370 9.745 1.00 78.44 88 SER A N 1
ATOM 680 C CA . SER A 1 88 ? -21.098 -14.390 8.707 1.00 78.44 88 SER A CA 1
ATOM 681 C C . SER A 1 88 ? -19.979 -14.021 7.728 1.00 78.44 88 SER A C 1
ATOM 683 O O . SER A 1 88 ? -19.477 -14.886 7.006 1.00 78.44 88 SER A O 1
ATOM 685 N N . VAL A 1 89 ? -19.568 -12.751 7.723 1.00 75.00 89 VAL A N 1
ATOM 686 C CA . VAL A 1 89 ? -18.500 -12.219 6.877 1.00 75.00 89 VAL A CA 1
ATOM 687 C C . VAL A 1 89 ? -17.243 -12.032 7.718 1.00 75.00 89 VAL A C 1
ATOM 689 O O . VAL A 1 89 ? -17.260 -11.327 8.727 1.00 75.00 89 VAL A O 1
ATOM 692 N N . ASP A 1 90 ? -16.140 -12.652 7.293 1.00 69.94 90 ASP A N 1
ATOM 693 C CA . ASP A 1 90 ? -14.848 -12.451 7.947 1.00 69.94 90 ASP A CA 1
ATOM 694 C C . ASP A 1 90 ? -14.339 -11.031 7.669 1.00 69.94 90 ASP A C 1
ATOM 696 O O . ASP A 1 90 ? -14.311 -10.570 6.526 1.00 69.94 90 ASP A O 1
ATOM 700 N N . ALA A 1 91 ? -13.975 -10.329 8.737 1.00 63.03 91 ALA A N 1
ATOM 701 C CA . ALA A 1 91 ? -13.503 -8.952 8.684 1.00 63.03 91 ALA A CA 1
ATOM 702 C C . ALA A 1 91 ? -11.976 -8.851 8.487 1.00 63.03 91 ALA A C 1
ATOM 704 O O . ALA A 1 91 ? -11.445 -7.735 8.490 1.00 63.03 91 ALA A O 1
ATOM 705 N N . ALA A 1 92 ? -11.294 -10.001 8.388 1.00 56.44 92 ALA A N 1
ATOM 706 C CA . ALA A 1 92 ? -9.843 -10.149 8.277 1.00 56.44 92 ALA A CA 1
ATOM 707 C C . ALA A 1 92 ? -9.302 -9.987 6.845 1.00 56.44 92 ALA A C 1
ATOM 709 O O . ALA A 1 92 ? -9.903 -10.527 5.888 1.00 56.44 92 ALA A O 1
#

Secondary structure (DSSP, 8-state):
-----HHHHHHHHHHHHHHHHHHHHHHHHHTHHHHHHHHHHHHHHHHHHHTTSS-TT----HHHHHHHHHHH-----B-TTT--B-TTS---

Radius of gyration: 24.08 Å; chains: 1; bounding box: 48×29×66 Å